Protein AF-A0A6J4QIN9-F1 (afdb_monomer)

Solvent-accessible surface area (backbone atoms only — not comparable to full-atom values): 2635 Å² total; per-residue (Å²): 111,68,72,58,56,54,47,56,51,64,76,68,58,55,70,64,34,62,76,72,71,50,66,55,69,77,58,43,60,72,63,67,48,71,68,80,74,56,85,129

Structure (mmCIF, N/CA/C/O backbone):
data_AF-A0A6J4QIN9-F1
#
_entry.id   AF-A0A6J4QIN9-F1
#
loop_
_atom_site.group_PDB
_atom_site.id
_atom_site.type_symbol
_atom_site.label_atom_id
_atom_site.label_alt_id
_atom_site.label_comp_id
_atom_site.label_asym_id
_atom_site.label_entity_id
_atom_site.label_seq_id
_atom_site.pdbx_PDB_ins_code
_atom_site.Cartn_x
_atom_site.Cartn_y
_atom_site.Cartn_z
_atom_site.occupancy
_atom_site.B_iso_or_equiv
_atom_site.auth_seq_id
_atom_site.auth_comp_id
_atom_site.auth_asym_id
_atom_site.auth_atom_id
_atom_site.pdbx_PDB_model_num
ATOM 1 N N . ALA A 1 1 ? 18.879 2.012 -5.0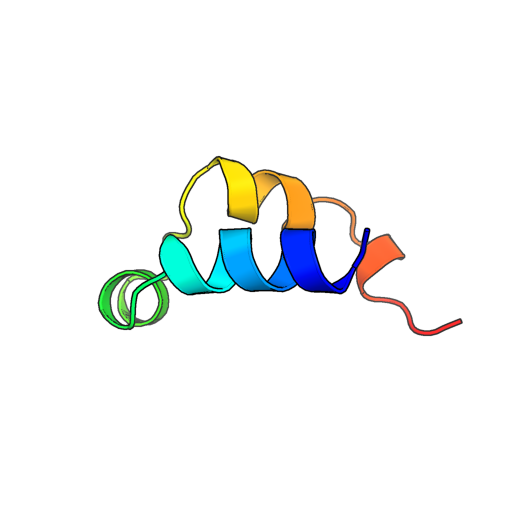55 1.00 81.56 1 ALA A N 1
ATOM 2 C CA . ALA A 1 1 ? 17.486 2.317 -5.435 1.00 81.56 1 ALA A CA 1
ATOM 3 C C . ALA A 1 1 ? 16.498 1.352 -4.773 1.00 81.56 1 ALA A C 1
ATOM 5 O O . ALA A 1 1 ? 15.819 1.784 -3.856 1.00 81.56 1 ALA A O 1
ATOM 6 N N . VAL A 1 2 ? 16.508 0.051 -5.104 1.00 90.69 2 VAL A N 1
ATOM 7 C CA . VAL A 1 2 ? 15.522 -0.956 -4.629 1.00 90.69 2 VAL A CA 1
ATOM 8 C C . VAL A 1 2 ? 15.237 -0.919 -3.123 1.00 90.69 2 VAL A C 1
ATOM 10 O O . VAL A 1 2 ? 14.090 -0.826 -2.711 1.00 90.69 2 VAL A O 1
ATOM 13 N N . ARG A 1 3 ? 16.275 -0.928 -2.277 1.00 96.50 3 ARG A N 1
ATOM 14 C CA . ARG A 1 3 ? 16.109 -0.882 -0.812 1.00 96.50 3 ARG A CA 1
ATOM 15 C C . ARG A 1 3 ? 15.344 0.345 -0.301 1.00 96.50 3 ARG A C 1
ATOM 17 O O . ARG A 1 3 ? 14.664 0.247 0.714 1.00 96.50 3 ARG A O 1
ATOM 24 N N . ALA A 1 4 ? 15.517 1.497 -0.947 1.00 94.69 4 ALA A N 1
ATOM 25 C CA . ALA A 1 4 ? 14.811 2.719 -0.574 1.00 94.69 4 ALA A CA 1
ATOM 26 C C . ALA A 1 4 ? 13.341 2.630 -0.998 1.00 94.69 4 ALA A C 1
ATOM 28 O O . ALA A 1 4 ? 12.466 2.919 -0.191 1.00 94.69 4 ALA A O 1
ATOM 29 N N . SER A 1 5 ? 13.082 2.131 -2.210 1.00 91.00 5 SER A N 1
ATOM 30 C CA . SER A 1 5 ? 11.728 1.873 -2.708 1.00 91.00 5 SER A CA 1
ATOM 31 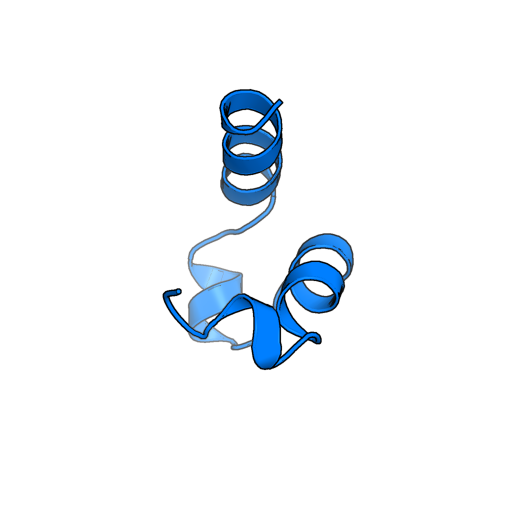C C . SER A 1 5 ? 10.971 0.886 -1.816 1.00 91.00 5 SER A C 1
ATOM 33 O O . SER A 1 5 ? 9.839 1.154 -1.435 1.00 91.00 5 SER A O 1
ATOM 35 N N . LEU A 1 6 ? 11.615 -0.211 -1.402 1.00 94.88 6 LEU A N 1
ATOM 36 C CA . LEU A 1 6 ? 10.991 -1.207 -0.528 1.00 94.88 6 LEU A CA 1
ATOM 37 C C . LEU A 1 6 ? 10.644 -0.623 0.849 1.00 94.88 6 LEU A C 1
ATOM 39 O O . LEU A 1 6 ? 9.564 -0.869 1.372 1.00 94.88 6 LEU A O 1
ATOM 43 N N . ARG A 1 7 ? 11.544 0.188 1.420 1.00 96.06 7 ARG A N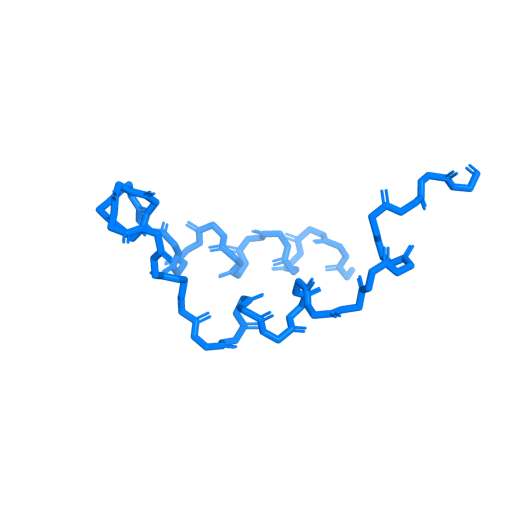 1
ATOM 44 C CA . ARG A 1 7 ? 11.284 0.897 2.678 1.00 96.06 7 ARG A CA 1
ATOM 45 C C . ARG A 1 7 ? 10.092 1.846 2.551 1.00 96.06 7 ARG A C 1
ATOM 47 O O . ARG A 1 7 ? 9.227 1.809 3.411 1.00 96.06 7 ARG A O 1
ATOM 54 N N . ALA A 1 8 ? 10.023 2.633 1.480 1.00 94.81 8 ALA A N 1
ATOM 55 C CA . ALA A 1 8 ? 8.930 3.579 1.271 1.00 94.81 8 ALA A CA 1
ATOM 56 C C . ALA A 1 8 ? 7.550 2.892 1.227 1.00 94.81 8 ALA A C 1
ATOM 58 O O . ALA A 1 8 ? 6.590 3.406 1.795 1.00 94.81 8 ALA A O 1
ATOM 59 N N . VAL A 1 9 ? 7.451 1.705 0.614 1.00 96.12 9 VAL A N 1
ATOM 60 C CA . VAL A 1 9 ? 6.205 0.916 0.612 1.00 96.12 9 VAL A CA 1
ATOM 61 C C . VAL A 1 9 ? 5.880 0.409 2.019 1.00 96.12 9 VAL A C 1
ATOM 63 O O . VAL A 1 9 ? 4.772 0.605 2.508 1.00 96.12 9 VAL A O 1
ATOM 66 N N . LEU A 1 10 ? 6.852 -0.196 2.708 1.00 96.19 10 LEU A N 1
ATOM 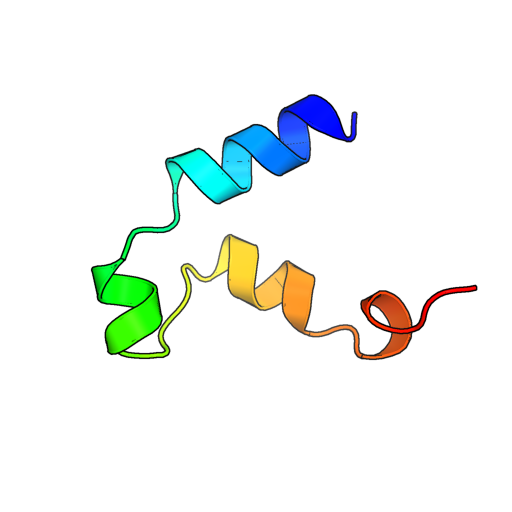67 C CA . LEU A 1 10 ? 6.633 -0.773 4.041 1.00 96.19 10 LEU A CA 1
ATOM 68 C C . LEU A 1 10 ? 6.379 0.272 5.141 1.00 96.19 10 LEU A C 1
ATOM 70 O O . LEU A 1 10 ? 5.819 -0.067 6.175 1.00 96.19 10 LEU A O 1
ATOM 74 N N . GLU A 1 11 ? 6.786 1.525 4.940 1.00 96.81 11 GLU A N 1
ATOM 75 C CA . GLU A 1 11 ? 6.497 2.636 5.859 1.00 96.81 11 GLU A CA 1
ATOM 76 C C . GLU A 1 11 ? 5.096 3.231 5.663 1.00 96.81 11 GLU A C 1
ATOM 78 O O . GLU A 1 11 ? 4.611 3.941 6.542 1.00 96.81 11 GLU A O 1
ATOM 83 N N . THR A 1 12 ? 4.451 2.964 4.524 1.00 96.31 12 THR A N 1
ATOM 84 C CA . THR A 1 12 ? 3.166 3.578 4.147 1.00 96.31 12 THR A CA 1
ATOM 85 C C . THR A 1 12 ? 1.991 2.605 4.136 1.00 96.31 12 THR A C 1
ATOM 87 O O . THR A 1 12 ? 0.856 3.058 4.234 1.00 96.31 12 THR A O 1
ATOM 90 N N . VAL A 1 13 ? 2.241 1.294 4.054 1.0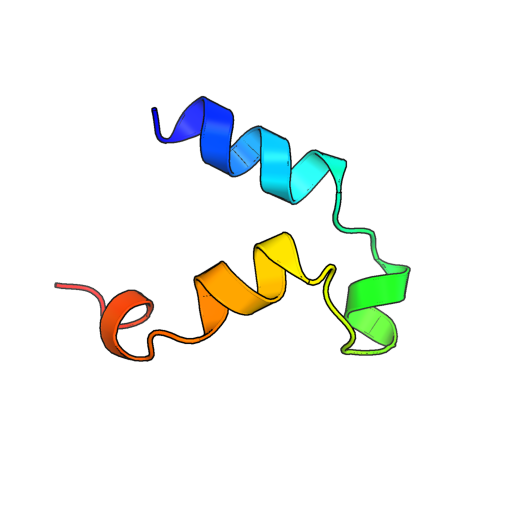0 97.81 13 VAL A N 1
ATOM 91 C CA . VAL A 1 13 ? 1.204 0.249 4.075 1.00 97.81 13 VAL A CA 1
ATOM 92 C C . VAL A 1 13 ? 1.049 -0.336 5.476 1.00 97.81 13 VAL A C 1
ATOM 94 O O . VAL A 1 13 ? 2.023 -0.748 6.106 1.00 97.81 13 VAL A O 1
ATOM 97 N N . THR A 1 14 ? -0.192 -0.441 5.940 1.00 97.06 14 THR A N 1
ATOM 98 C CA . THR A 1 14 ? -0.561 -1.073 7.208 1.00 97.06 14 THR A CA 1
ATOM 99 C C . THR A 1 14 ? -1.290 -2.400 6.992 1.00 97.06 14 THR A C 1
ATOM 101 O O . THR A 1 14 ? -1.730 -2.734 5.895 1.00 97.06 14 THR A O 1
ATOM 104 N N . LEU A 1 15 ? -1.463 -3.177 8.067 1.00 96.94 15 LEU A N 1
ATOM 105 C CA . LEU A 1 15 ? -2.280 -4.391 8.012 1.00 96.94 15 LEU A CA 1
ATOM 106 C C . LEU A 1 15 ? -3.766 -4.085 7.756 1.00 96.94 15 LEU A 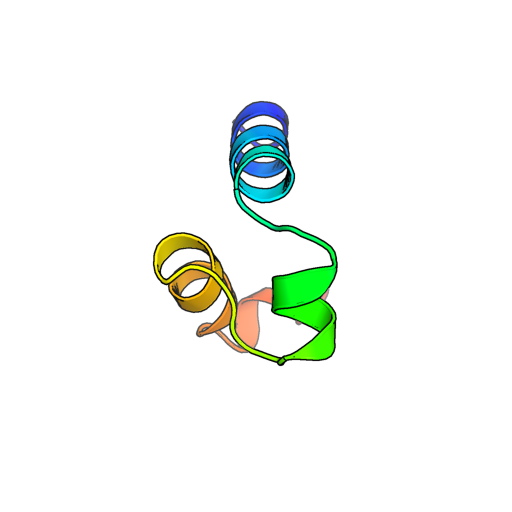C 1
ATOM 108 O O . LEU A 1 15 ? -4.440 -4.890 7.122 1.00 96.94 15 LEU A O 1
ATOM 112 N N . ALA A 1 16 ? -4.272 -2.944 8.233 1.00 97.88 16 ALA A N 1
ATOM 113 C CA . ALA A 1 16 ? -5.661 -2.547 8.013 1.00 97.88 16 ALA A CA 1
ATOM 114 C C . ALA A 1 16 ? -5.943 -2.332 6.520 1.00 97.88 16 ALA A C 1
ATOM 116 O O . ALA A 1 16 ? -6.913 -2.882 6.011 1.00 97.88 16 ALA A O 1
ATOM 117 N N . ASP A 1 17 ? -5.030 -1.656 5.817 1.00 97.25 17 ASP A N 1
ATOM 118 C CA . ASP A 1 17 ? -5.106 -1.435 4.365 1.00 97.25 17 ASP A CA 1
ATOM 119 C C . ASP A 1 17 ? -5.213 -2.762 3.594 1.00 97.25 17 ASP A C 1
ATOM 121 O O . ASP A 1 17 ? -5.987 -2.893 2.647 1.00 97.25 17 ASP A O 1
ATOM 125 N N . LEU A 1 18 ? -4.475 -3.788 4.037 1.00 95.88 18 LEU A N 1
ATOM 126 C CA . LEU A 1 18 ? -4.521 -5.128 3.442 1.00 95.88 18 LEU A CA 1
ATOM 127 C C . LEU A 1 18 ? -5.832 -5.860 3.738 1.00 95.88 18 LEU A C 1
ATOM 129 O O . LEU A 1 18 ? -6.358 -6.543 2.864 1.00 95.88 18 LEU A O 1
ATOM 133 N N . VAL A 1 19 ? -6.346 -5.740 4.963 1.00 98.25 19 VAL A N 1
ATOM 134 C CA . VAL A 1 19 ? -7.629 -6.343 5.360 1.00 98.25 19 VAL A CA 1
ATOM 135 C C . VAL A 1 19 ? -8.788 -5.702 4.598 1.00 98.25 19 VAL A C 1
ATOM 137 O O . VAL A 1 19 ? -9.723 -6.399 4.213 1.00 98.25 19 VAL A O 1
ATOM 140 N N . GLU A 1 20 ? -8.719 -4.394 4.363 1.00 97.31 20 GLU A N 1
ATOM 141 C CA . GLU A 1 20 ? -9.724 -3.637 3.617 1.00 97.31 20 GLU A CA 1
ATOM 142 C C . GLU A 1 20 ? -9.563 -3.777 2.094 1.00 97.31 20 GLU A C 1
ATOM 144 O O . GLU A 1 20 ? -10.501 -3.519 1.343 1.00 97.31 20 GLU A O 1
ATOM 149 N N . GLY A 1 21 ? -8.398 -4.236 1.625 1.00 96.25 21 GLY A N 1
ATOM 150 C CA . GLY A 1 21 ? -8.090 -4.357 0.199 1.00 96.25 21 GLY A CA 1
ATOM 151 C C . GLY A 1 21 ? -7.901 -3.004 -0.490 1.00 96.25 21 GLY A C 1
ATOM 152 O O . GLY A 1 21 ? -8.118 -2.899 -1.694 1.00 96.25 21 GLY A O 1
ATOM 153 N N . SER A 1 22 ? -7.512 -1.977 0.266 1.00 96.56 22 SER A N 1
ATOM 154 C CA . SER A 1 22 ? -7.364 -0.598 -0.197 1.00 96.56 22 SER A CA 1
ATOM 155 C C . SER A 1 22 ? -5.943 -0.122 0.075 1.00 96.56 22 SER A C 1
ATOM 157 O O . SER A 1 22 ? -5.610 0.252 1.197 1.00 96.56 22 SER A O 1
ATOM 159 N N . LEU A 1 23 ? -5.091 -0.133 -0.949 1.00 96.62 23 LEU A N 1
ATOM 160 C CA . LEU A 1 23 ? -3.705 0.312 -0.815 1.00 96.62 23 LEU A CA 1
ATOM 161 C C . LEU A 1 23 ? -3.592 1.842 -0.924 1.00 96.62 23 LEU A C 1
ATOM 163 O O . LEU A 1 23 ? -4.370 2.474 -1.640 1.00 96.62 23 LEU A O 1
ATOM 167 N N . PRO A 1 24 ? -2.577 2.463 -0.293 1.00 96.19 24 PRO A N 1
ATOM 168 C CA . PRO A 1 24 ? -2.244 3.857 -0.560 1.00 96.19 24 PRO A CA 1
ATOM 169 C C . PRO A 1 24 ? -2.008 4.089 -2.058 1.00 96.19 24 PRO A C 1
ATOM 171 O O . PRO A 1 24 ? -1.320 3.301 -2.707 1.00 96.19 24 PRO A O 1
ATOM 174 N N . ALA A 1 25 ? -2.508 5.206 -2.596 1.00 95.56 25 ALA A N 1
ATOM 175 C CA . ALA A 1 25 ? -2.505 5.491 -4.037 1.00 95.56 25 ALA A CA 1
ATOM 176 C C . ALA A 1 25 ? -1.123 5.363 -4.710 1.00 95.56 25 ALA A C 1
ATOM 178 O O . ALA A 1 25 ? -1.016 4.921 -5.852 1.00 95.56 25 ALA A O 1
ATOM 179 N N . SER A 1 26 ? -0.052 5.725 -3.998 1.00 93.31 26 SER A N 1
ATOM 180 C CA . SER A 1 26 ? 1.326 5.595 -4.485 1.00 93.31 26 SER A CA 1
ATOM 181 C C . SER A 1 26 ? 1.764 4.142 -4.668 1.00 93.31 26 SER A C 1
ATOM 183 O O . SER A 1 26 ? 2.538 3.860 -5.574 1.00 9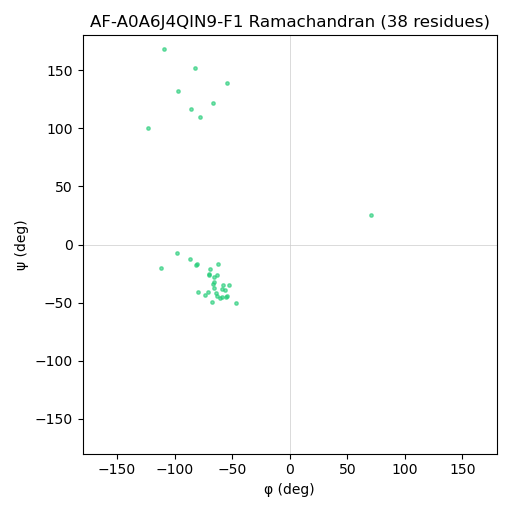3.31 26 SER A O 1
ATOM 185 N N . VAL A 1 27 ? 1.286 3.228 -3.823 1.00 94.88 27 VAL A N 1
ATOM 186 C CA . VAL A 1 27 ? 1.554 1.790 -3.927 1.00 94.88 27 VAL A CA 1
ATOM 187 C C . VAL A 1 27 ? 0.651 1.174 -4.983 1.00 94.88 27 VAL A C 1
ATOM 189 O O . VAL A 1 27 ? 1.118 0.383 -5.793 1.00 94.88 27 VAL A O 1
ATOM 192 N N . GLU A 1 28 ? -0.611 1.594 -5.028 1.00 95.19 28 GLU A N 1
ATOM 193 C CA . GLU A 1 28 ? -1.582 1.150 -6.023 1.00 95.19 28 GLU A CA 1
ATOM 194 C C . GLU A 1 28 ? -1.072 1.384 -7.453 1.00 95.19 28 GLU A C 1
ATOM 196 O O . GLU A 1 28 ? -1.092 0.465 -8.267 1.00 95.19 28 GLU A O 1
ATOM 201 N N . GLU A 1 29 ? -0.507 2.564 -7.735 1.00 94.06 29 GLU A N 1
ATOM 202 C CA . GLU A 1 29 ? 0.138 2.881 -9.018 1.00 94.06 29 GLU A CA 1
ATOM 203 C C . GLU A 1 29 ? 1.234 1.875 -9.394 1.00 94.06 29 GLU A C 1
ATOM 205 O O . GLU A 1 29 ? 1.275 1.402 -10.527 1.00 94.06 29 GLU A O 1
ATOM 210 N N . LEU A 1 30 ? 2.090 1.496 -8.436 1.00 92.25 30 LEU A N 1
ATOM 211 C CA . LEU A 1 30 ? 3.168 0.528 -8.668 1.00 92.25 30 LEU A CA 1
ATOM 212 C C . LEU A 1 30 ? 2.630 -0.857 -9.038 1.00 92.25 30 LEU A C 1
ATOM 214 O O . LEU A 1 30 ? 3.321 -1.617 -9.708 1.00 92.25 30 LEU A O 1
ATOM 218 N N . THR A 1 31 ? 1.414 -1.190 -8.601 1.00 92.25 31 THR A N 1
ATOM 219 C CA . THR A 1 31 ? 0.791 -2.491 -8.870 1.00 92.25 31 THR A CA 1
ATOM 220 C C . THR A 1 31 ? 0.030 -2.558 -10.194 1.00 92.25 31 THR A C 1
ATOM 222 O O . THR A 1 31 ? -0.317 -3.660 -10.616 1.00 92.25 31 THR A O 1
ATOM 225 N N . ARG A 1 32 ? -0.231 -1.415 -10.852 1.00 93.44 32 ARG A N 1
ATOM 226 C CA . ARG A 1 32 ? -1.093 -1.346 -12.048 1.00 93.44 32 ARG A CA 1
ATOM 227 C C . ARG A 1 32 ? -0.502 -1.986 -13.287 1.00 93.44 32 ARG A C 1
ATOM 229 O O . ARG A 1 32 ? -1.272 -2.358 -14.166 1.00 93.44 32 ARG A O 1
ATOM 236 N N . ASP A 1 33 ? 0.819 -2.068 -13.376 1.00 92.00 33 ASP A N 1
ATOM 237 C CA . ASP A 1 33 ? 1.486 -2.723 -14.491 1.00 92.00 33 ASP A CA 1
ATOM 238 C C . ASP A 1 33 ? 1.425 -4.250 -14.301 1.00 92.00 33 ASP A C 1
ATOM 240 O O . ASP A 1 33 ? 2.093 -4.780 -13.408 1.00 92.00 33 ASP A O 1
ATOM 244 N N . PRO A 1 34 ? 0.642 -4.989 -15.109 1.00 88.75 34 PRO A N 1
ATOM 245 C CA . PRO A 1 34 ? 0.556 -6.438 -14.987 1.00 88.75 34 PRO A CA 1
ATOM 246 C C . PRO A 1 34 ? 1.883 -7.124 -15.333 1.00 88.75 34 PRO A C 1
ATOM 248 O O . PRO A 1 34 ? 2.163 -8.197 -14.799 1.00 88.75 34 PRO A O 1
ATOM 251 N N . GLU A 1 35 ? 2.706 -6.519 -16.199 1.00 90.62 35 GLU A N 1
ATOM 252 C CA . GLU A 1 35 ? 4.007 -7.073 -16.584 1.00 90.62 35 GLU A CA 1
ATOM 253 C C . GLU A 1 35 ? 5.009 -7.011 -15.426 1.00 90.62 35 GLU A C 1
ATOM 255 O O . GLU A 1 35 ? 5.864 -7.888 -15.314 1.00 90.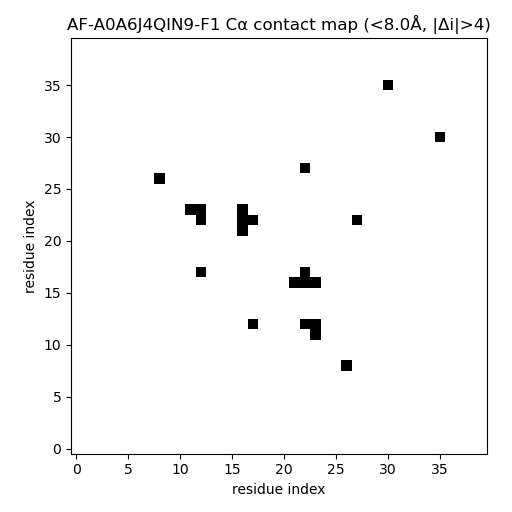62 35 GLU A O 1
ATOM 260 N N . ALA A 1 36 ? 4.846 -6.065 -14.493 1.00 88.06 36 ALA A N 1
ATOM 261 C CA . ALA A 1 36 ? 5.692 -5.944 -13.303 1.00 88.06 36 ALA A CA 1
ATOM 262 C C . ALA A 1 36 ? 5.622 -7.164 -12.361 1.00 88.06 36 ALA A C 1
ATOM 264 O O . ALA A 1 36 ? 6.499 -7.343 -11.512 1.00 88.06 36 ALA A O 1
ATOM 265 N N . TRP A 1 37 ? 4.597 -8.009 -12.507 1.00 88.62 37 TRP A N 1
ATOM 266 C CA . TRP A 1 37 ? 4.394 -9.225 -11.713 1.00 88.62 37 TRP A CA 1
ATOM 267 C C . TRP A 1 37 ? 4.887 -10.498 -12.402 1.00 88.62 37 TRP A C 1
ATOM 269 O O . TRP A 1 37 ? 4.889 -11.572 -11.796 1.00 88.62 37 TRP A O 1
ATOM 279 N N . ILE A 1 38 ? 5.301 -10.399 -13.663 1.00 90.81 38 ILE A N 1
ATOM 280 C CA . ILE A 1 38 ? 5.835 -11.526 -14.415 1.00 90.81 38 ILE A CA 1
ATOM 281 C C . ILE A 1 38 ? 7.327 -11.621 -14.099 1.00 90.81 38 ILE A C 1
ATOM 283 O O . ILE A 1 38 ? 8.108 -10.718 -14.388 1.00 90.81 38 ILE A O 1
ATOM 287 N N . HIS A 1 39 ? 7.742 -12.729 -13.488 1.00 79.00 39 HIS A N 1
ATOM 288 C CA . HIS A 1 39 ? 9.163 -13.025 -13.339 1.00 79.00 39 HIS A CA 1
ATOM 289 C C . HIS A 1 39 ? 9.777 -13.293 -14.724 1.00 79.00 39 HIS A C 1
ATOM 291 O O . HIS A 1 39 ? 9.317 -14.193 -15.429 1.00 79.00 39 HIS A O 1
ATOM 297 N N . HIS A 1 40 ? 10.795 -12.511 -15.098 1.00 67.50 40 HIS A N 1
ATOM 298 C CA . HIS A 1 40 ? 11.643 -12.754 -16.272 1.00 67.50 40 HIS A CA 1
ATOM 299 C C . HIS A 1 40 ? 12.663 -13.871 -16.027 1.00 67.50 40 HIS A C 1
ATOM 301 O O . HIS A 1 40 ? 13.181 -13.958 -14.888 1.00 67.50 40 HIS A O 1
#

Mean predicted aligned error: 3.18 Å

Organism: NCBI:txid349277

Secondary structure (DSSP, 8-state):
-HHHHHHHHHHH--HHHHHHT---HHHHHHH--GGGGS--

Sequence (40 aa):
AVRASLRAVLETVTLADLVEGSLPASVEELTRDPEAWIHH

pLDDT: mean 93.15, std 5.81, range [67.5, 98.25]

Foldseek 3Di:
DVVVVVVVQVVQDDPVCVVVVHGDPVVVVVPPDPVNPDDD

Radius of gyration: 11.2 Å; Cα contacts (8 Å, |Δi|>4): 11; chains: 1; boundin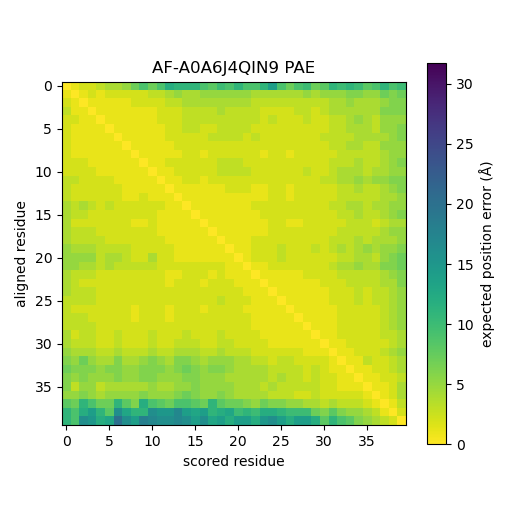g box: 27×19×25 Å